Protein AF-A0A2P8LE77-F1 (afdb_monomer_lite)

pLDDT: mean 82.38, std 11.17, range [53.09, 94.5]

Secondary structure (DSSP, 8-state):
--HHHHHHHHHHHHHHHHHHHHHHHHHHHHHHHTT--HHHHH-TTTTHHHHHHHHHHHHHHHHHHHHHHHHHH--

Radius of gyration: 16.13 Å; chains: 1; bounding box: 36×18×48 Å

Foldseek 3Di:
DDPVVLVVLLVVLQVLLVVLVVVLVVVVVVCVVVVNDPVNCVVPPPNVVPNCPSNVSSVVSVVVSVVSVVVVVVD

Structure (mmCIF, N/CA/C/O backbone):
data_AF-A0A2P8LE77-F1
#
_entry.id   AF-A0A2P8LE77-F1
#
loop_
_atom_site.group_PDB
_atom_site.id
_atom_site.type_symbol
_atom_site.label_atom_id
_atom_site.label_alt_id
_atom_site.label_comp_id
_atom_site.label_asym_id
_atom_site.label_entity_id
_atom_site.label_seq_id
_atom_site.pdbx_PDB_ins_code
_atom_site.Cartn_x
_atom_site.Cartn_y
_atom_site.Cartn_z
_atom_site.occupancy
_atom_site.B_iso_or_equiv
_atom_site.auth_seq_id
_atom_site.auth_comp_id
_atom_site.auth_asym_id
_atom_site.auth_atom_id
_atom_site.pdbx_PDB_model_num
ATOM 1 N N . MET A 1 1 ? -12.702 7.590 19.844 1.00 71.88 1 MET A N 1
ATOM 2 C CA . MET A 1 1 ? -13.351 7.608 18.512 1.00 71.88 1 MET A CA 1
ATOM 3 C C . MET A 1 1 ? -14.585 6.726 18.593 1.00 71.88 1 MET A C 1
ATOM 5 O O . MET A 1 1 ? -14.497 5.702 19.255 1.00 71.88 1 MET A O 1
ATOM 9 N N . ASN A 1 2 ? -15.728 7.134 18.037 1.00 89.81 2 ASN A N 1
ATOM 10 C CA . ASN A 1 2 ? -16.946 6.314 18.109 1.00 89.81 2 ASN A CA 1
ATOM 11 C C . ASN A 1 2 ? -16.845 5.114 17.139 1.00 89.81 2 ASN A C 1
ATOM 13 O O . ASN A 1 2 ? -16.180 5.216 16.106 1.00 89.81 2 ASN A O 1
ATOM 17 N N . GLU A 1 3 ? -17.526 4.006 17.430 1.00 88.12 3 GLU A N 1
ATOM 18 C CA . GLU A 1 3 ? -17.548 2.773 16.621 1.00 88.12 3 GLU A CA 1
ATOM 19 C C . GLU A 1 3 ? -17.934 3.032 15.157 1.00 88.12 3 GLU A C 1
ATOM 21 O O . GLU A 1 3 ? -17.336 2.486 14.229 1.00 88.12 3 GLU A O 1
ATOM 26 N N . ALA A 1 4 ? -18.882 3.946 14.923 1.00 90.19 4 ALA A N 1
ATOM 27 C CA . ALA A 1 4 ? -19.285 4.337 13.572 1.00 90.19 4 ALA A CA 1
AT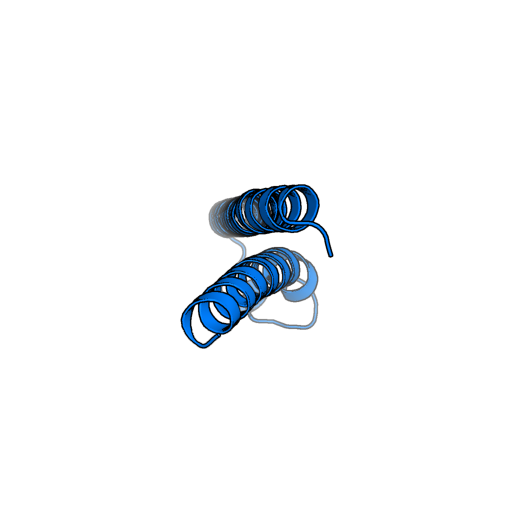OM 28 C C . ALA A 1 4 ? -18.139 4.998 12.778 1.00 90.19 4 ALA A C 1
ATOM 30 O O . ALA A 1 4 ? -17.965 4.721 11.591 1.00 90.19 4 ALA A O 1
ATOM 31 N N . GLN A 1 5 ? -17.328 5.835 13.434 1.00 90.44 5 GLN A N 1
ATOM 32 C CA . GLN A 1 5 ? -16.190 6.520 12.810 1.00 90.44 5 GLN A CA 1
ATOM 33 C C . GLN A 1 5 ? -15.040 5.547 12.529 1.00 90.44 5 GLN A C 1
ATOM 35 O O . GLN A 1 5 ? -14.430 5.611 11.464 1.00 90.44 5 GLN A O 1
ATOM 40 N N . LEU A 1 6 ? -14.782 4.613 13.450 1.00 88.50 6 LEU A N 1
ATOM 41 C CA . LEU A 1 6 ? -13.816 3.526 13.265 1.00 88.50 6 LEU A CA 1
ATOM 42 C C . LEU A 1 6 ? -14.176 2.648 12.066 1.00 88.50 6 LEU A C 1
ATOM 44 O O . LEU A 1 6 ? -13.332 2.409 11.205 1.00 88.50 6 LEU A O 1
ATOM 48 N N . ASN A 1 7 ? -15.433 2.215 11.971 1.00 91.12 7 ASN A N 1
ATOM 49 C CA . ASN A 1 7 ? -15.895 1.370 10.872 1.00 91.12 7 ASN A CA 1
ATOM 50 C C . ASN A 1 7 ? -15.815 2.096 9.517 1.00 91.12 7 ASN A C 1
ATOM 52 O O . ASN A 1 7 ? -15.375 1.521 8.520 1.00 91.12 7 ASN A O 1
ATOM 56 N N . LEU A 1 8 ? -16.182 3.383 9.485 1.00 93.38 8 LEU A N 1
ATOM 57 C CA . LEU A 1 8 ? -16.017 4.216 8.294 1.00 93.38 8 LEU A CA 1
ATOM 58 C C . LEU A 1 8 ? -14.537 4.306 7.890 1.00 93.38 8 LEU A C 1
ATOM 60 O O . LEU A 1 8 ? -14.202 4.057 6.737 1.00 93.38 8 LEU A O 1
ATOM 64 N N . MET A 1 9 ? -13.647 4.597 8.841 1.00 93.06 9 MET A N 1
ATOM 65 C CA . MET A 1 9 ? -12.209 4.707 8.599 1.00 93.06 9 MET A CA 1
ATOM 66 C C . MET A 1 9 ? -11.603 3.387 8.100 1.00 93.06 9 MET A C 1
ATOM 68 O O . MET A 1 9 ? -10.845 3.403 7.135 1.00 93.06 9 MET A O 1
ATOM 72 N N . GLU A 1 10 ? -11.953 2.241 8.693 1.00 92.06 10 GLU A N 1
ATOM 73 C CA . GLU A 1 10 ? -11.482 0.926 8.233 1.00 92.06 10 GLU A CA 1
ATOM 74 C C . GLU A 1 10 ? -11.910 0.631 6.785 1.00 92.06 10 GLU A C 1
ATOM 76 O O . GLU A 1 10 ? -11.116 0.095 6.004 1.00 92.06 10 GLU A O 1
ATOM 81 N N . LYS A 1 11 ? -13.149 0.984 6.409 1.00 92.62 11 LYS A N 1
ATOM 82 C CA . LYS A 1 11 ? -13.635 0.861 5.026 1.00 92.62 11 LYS A CA 1
ATOM 83 C C . LYS A 1 11 ? -12.888 1.799 4.085 1.00 92.62 11 LYS A C 1
ATOM 85 O O . LYS A 1 11 ? -12.460 1.357 3.023 1.00 92.62 11 LYS A O 1
ATOM 90 N N . THR A 1 12 ? -12.685 3.053 4.477 1.00 93.44 12 THR A N 1
ATOM 91 C CA . THR A 1 12 ? -11.948 4.033 3.670 1.00 93.44 12 THR A CA 1
ATOM 92 C C . THR A 1 12 ? -10.504 3.597 3.455 1.00 93.44 12 THR A C 1
ATOM 94 O O . THR A 1 12 ? -10.047 3.591 2.319 1.00 93.44 12 THR A O 1
ATOM 97 N N . LEU A 1 13 ? -9.802 3.146 4.499 1.00 92.06 13 LEU A N 1
ATOM 98 C CA . LEU A 1 13 ? -8.433 2.628 4.390 1.00 92.06 13 LEU A CA 1
ATOM 99 C C . LEU A 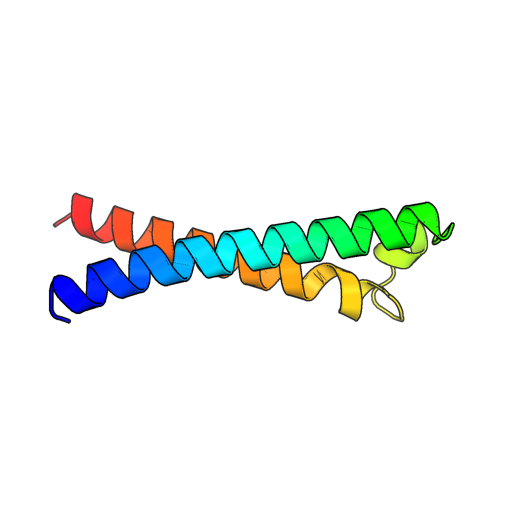1 13 ? -8.345 1.410 3.466 1.00 92.06 13 LEU A C 1
ATOM 101 O O . LEU A 1 13 ? -7.377 1.266 2.726 1.00 92.06 13 LEU A O 1
ATOM 105 N N . TRP A 1 14 ? -9.361 0.543 3.472 1.00 92.44 14 TRP A N 1
ATOM 106 C CA . TRP A 1 14 ? -9.426 -0.568 2.528 1.00 92.44 14 TRP A CA 1
ATOM 107 C C . TRP A 1 14 ? -9.601 -0.086 1.089 1.00 92.44 14 TRP A C 1
ATOM 109 O O . TRP A 1 14 ? -8.826 -0.485 0.227 1.00 92.44 14 TRP A O 1
ATOM 119 N N . ILE A 1 15 ? -10.585 0.781 0.837 1.00 93.94 15 ILE A N 1
ATOM 120 C CA . ILE A 1 15 ? -10.884 1.292 -0.507 1.00 93.94 15 ILE A CA 1
ATOM 121 C C . ILE A 1 15 ? -9.688 2.072 -1.058 1.00 93.94 15 ILE A C 1
ATOM 123 O O . ILE A 1 15 ? -9.223 1.775 -2.153 1.00 93.94 15 ILE A O 1
ATOM 127 N N . VAL A 1 16 ? -9.153 3.023 -0.290 1.00 92.88 16 VAL A N 1
ATOM 128 C CA . VAL A 1 16 ? -7.993 3.838 -0.679 1.00 92.88 16 VAL A CA 1
ATOM 129 C C . VAL A 1 16 ? -6.760 2.963 -0.876 1.00 92.88 16 VAL A C 1
ATOM 131 O O . VAL A 1 16 ? -6.060 3.126 -1.871 1.00 92.88 16 VAL A O 1
ATOM 134 N N . GLY A 1 17 ? -6.526 2.003 0.023 1.00 91.12 17 GLY A N 1
ATOM 135 C CA . GLY A 1 17 ? -5.415 1.063 -0.083 1.00 91.12 17 GLY A CA 1
ATOM 136 C C . GLY A 1 17 ? -5.442 0.275 -1.392 1.00 91.12 17 GLY A C 1
ATOM 137 O O . GLY A 1 17 ? -4.463 0.267 -2.133 1.00 91.12 17 GLY A O 1
ATOM 138 N N . TRP A 1 18 ? -6.586 -0.330 -1.721 1.00 92.38 18 TRP A N 1
ATOM 139 C CA . TRP A 1 18 ? -6.742 -1.080 -2.970 1.00 92.38 18 TRP A CA 1
ATOM 140 C C . TRP A 1 18 ? -6.717 -0.194 -4.210 1.00 92.38 18 TRP A C 1
ATOM 142 O O . TRP A 1 18 ? -6.067 -0.560 -5.184 1.00 92.38 18 TRP A O 1
ATOM 152 N N . LEU A 1 19 ? -7.368 0.971 -4.185 1.00 92.81 19 LEU A N 1
ATOM 153 C CA . LEU A 1 19 ? -7.339 1.907 -5.310 1.00 92.81 19 LEU A 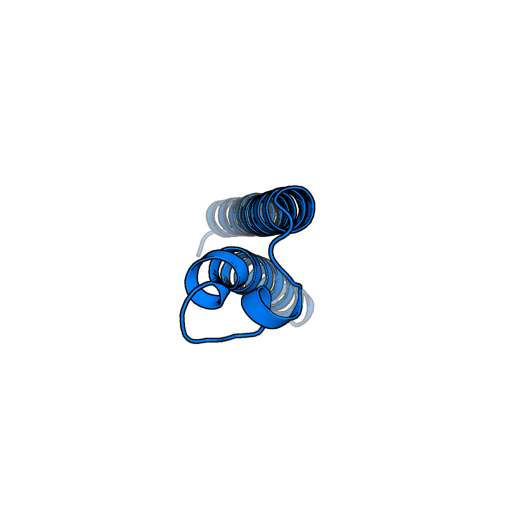CA 1
ATOM 154 C C . LEU A 1 19 ? -5.913 2.363 -5.623 1.00 92.81 19 LEU A C 1
ATOM 156 O O . LEU A 1 19 ? -5.528 2.371 -6.789 1.00 92.81 19 LEU A O 1
ATOM 160 N N . ALA A 1 20 ? -5.118 2.690 -4.604 1.00 91.81 20 ALA A N 1
ATOM 161 C CA . ALA A 1 20 ? -3.733 3.111 -4.786 1.00 91.81 20 ALA A CA 1
ATOM 162 C C . ALA A 1 20 ? -2.857 1.984 -5.364 1.00 91.81 20 ALA A C 1
ATOM 164 O O . ALA A 1 20 ? -2.066 2.234 -6.273 1.00 91.81 20 ALA A O 1
ATOM 165 N N . LEU A 1 21 ? -3.052 0.735 -4.920 1.00 90.38 21 LEU A N 1
ATOM 166 C CA . LEU A 1 21 ? -2.353 -0.425 -5.488 1.00 90.38 21 LEU A CA 1
ATOM 167 C C . LEU A 1 21 ? -2.762 -0.711 -6.938 1.00 90.38 21 LEU A C 1
ATOM 169 O O . LEU A 1 21 ? -1.899 -0.971 -7.772 1.00 90.38 21 LEU A O 1
ATOM 173 N N . VAL A 1 22 ? -4.059 -0.651 -7.253 1.00 92.94 22 VAL A N 1
ATOM 174 C CA . VAL A 1 22 ? -4.564 -0.863 -8.621 1.00 92.94 22 VAL A CA 1
ATOM 175 C C . VAL A 1 22 ? -4.051 0.229 -9.556 1.00 92.94 22 VAL A C 1
ATOM 177 O O . VAL A 1 22 ? -3.604 -0.077 -10.657 1.00 92.94 22 VAL A O 1
ATOM 180 N N . LEU A 1 23 ? -4.059 1.488 -9.114 1.00 90.44 23 LEU A N 1
ATOM 181 C CA . LEU A 1 23 ? -3.492 2.601 -9.875 1.00 90.44 23 LEU A CA 1
ATOM 182 C C . LEU A 1 23 ? -1.987 2.425 -10.095 1.00 90.44 23 LEU A C 1
ATOM 184 O O . LEU A 1 23 ? -1.531 2.557 -11.227 1.00 90.44 23 LEU A O 1
ATOM 188 N N . GLY A 1 24 ? -1.226 2.067 -9.057 1.00 87.62 24 GLY A N 1
ATOM 189 C CA . GLY A 1 24 ? 0.203 1.765 -9.186 1.00 87.62 24 GLY A CA 1
ATOM 190 C C . GLY A 1 24 ? 0.475 0.639 -10.184 1.00 87.62 24 GLY A C 1
ATOM 191 O O . GLY A 1 24 ? 1.355 0.763 -11.034 1.00 87.62 24 GLY A O 1
ATOM 192 N N . LEU A 1 25 ? -0.325 -0.430 -10.139 1.00 87.81 25 LEU A N 1
ATOM 193 C CA . LEU A 1 25 ? -0.225 -1.546 -11.077 1.00 87.81 25 LEU A CA 1
ATOM 194 C C . LEU A 1 25 ? -0.540 -1.119 -12.515 1.00 87.81 25 LEU A C 1
ATOM 196 O O . LEU A 1 25 ? 0.187 -1.498 -13.427 1.00 87.81 25 LEU A O 1
ATOM 200 N N . LEU A 1 26 ? -1.589 -0.321 -12.727 1.00 88.62 26 LEU A N 1
ATOM 201 C CA . LEU A 1 26 ? -1.936 0.199 -14.053 1.00 88.62 26 LEU A CA 1
ATOM 202 C C . LEU A 1 26 ? -0.810 1.056 -14.630 1.00 88.62 26 LEU A C 1
ATOM 204 O O . LEU A 1 26 ? -0.443 0.872 -15.787 1.00 88.62 26 LEU A O 1
ATOM 208 N N . ILE A 1 27 ? -0.237 1.950 -13.822 1.00 85.44 27 ILE A N 1
ATOM 209 C CA . ILE A 1 27 ? 0.897 2.786 -14.229 1.00 85.44 27 ILE A CA 1
ATOM 210 C C . ILE A 1 27 ? 2.076 1.891 -14.630 1.00 85.44 27 ILE A C 1
ATOM 212 O O . ILE A 1 27 ? 2.639 2.078 -15.705 1.00 85.44 27 ILE A O 1
ATOM 216 N N . LEU A 1 28 ? 2.395 0.869 -13.830 1.00 83.12 28 LEU A N 1
ATOM 217 C CA . LEU A 1 28 ? 3.473 -0.083 -14.109 1.00 83.12 28 LEU A CA 1
ATOM 218 C C . LEU A 1 28 ? 3.243 -0.870 -15.411 1.00 83.12 28 LEU A C 1
ATOM 220 O O . LEU A 1 28 ? 4.150 -0.969 -16.234 1.00 83.12 28 LEU A O 1
ATOM 224 N N . VAL A 1 29 ? 2.026 -1.368 -15.644 1.00 83.81 29 VAL A N 1
ATOM 225 C CA . VAL A 1 29 ? 1.662 -2.082 -16.882 1.00 83.81 29 VAL A CA 1
ATOM 226 C C . VAL A 1 29 ? 1.758 -1.168 -18.106 1.00 83.81 29 VAL A C 1
ATOM 228 O O . VAL A 1 29 ? 2.300 -1.578 -19.133 1.00 83.81 29 VAL A O 1
ATOM 231 N N . LEU A 1 30 ? 1.276 0.074 -18.004 1.00 83.69 30 LEU A N 1
ATOM 232 C CA . LEU A 1 30 ? 1.388 1.066 -19.078 1.00 83.69 30 LEU A CA 1
ATOM 233 C C . LEU A 1 30 ? 2.850 1.431 -19.362 1.00 83.69 30 LEU A C 1
ATOM 235 O O . LEU A 1 30 ? 3.224 1.568 -20.527 1.00 83.69 30 LEU A O 1
ATOM 239 N N . GLY A 1 31 ? 3.683 1.533 -18.324 1.00 78.81 31 GLY A N 1
ATOM 240 C CA . GLY A 1 31 ? 5.117 1.784 -18.458 1.00 78.81 31 GLY A CA 1
ATOM 241 C C . GLY A 1 31 ? 5.833 0.663 -19.211 1.00 78.81 31 GLY A C 1
ATOM 242 O O . GLY A 1 31 ? 6.488 0.921 -20.221 1.00 78.81 31 GLY A O 1
ATOM 243 N N . ILE A 1 32 ? 5.613 -0.592 -18.808 1.00 77.31 32 ILE A N 1
ATOM 244 C CA . ILE A 1 32 ? 6.173 -1.770 -19.493 1.00 77.31 32 ILE A CA 1
ATOM 245 C C . ILE A 1 32 ? 5.688 -1.841 -20.948 1.00 77.31 32 ILE A C 1
ATOM 247 O O . ILE A 1 32 ? 6.484 -2.050 -21.863 1.00 77.31 32 ILE A O 1
ATOM 251 N N . SER A 1 33 ? 4.391 -1.619 -21.195 1.00 78.94 33 SER A N 1
ATOM 252 C CA . SER A 1 33 ? 3.832 -1.621 -22.555 1.00 78.94 33 SER A CA 1
ATOM 253 C C . SER A 1 33 ? 4.421 -0.522 -23.445 1.00 78.94 33 SER A C 1
ATOM 255 O O . SER A 1 33 ? 4.420 -0.664 -24.667 1.00 78.94 33 SER A O 1
ATOM 257 N N . SER A 1 34 ? 4.923 0.558 -22.847 1.00 79.00 34 SER A N 1
ATOM 258 C CA . SER A 1 34 ? 5.558 1.678 -23.547 1.00 79.00 34 SER A CA 1
ATOM 259 C C . SER A 1 34 ? 7.053 1.452 -23.814 1.00 79.00 34 SER A C 1
ATOM 261 O O . SER A 1 34 ? 7.717 2.363 -24.300 1.00 79.00 34 SER A O 1
ATOM 263 N N . LYS A 1 35 ? 7.579 0.244 -23.542 1.00 72.31 35 LYS A N 1
ATOM 264 C CA . LYS A 1 35 ? 9.009 -0.114 -23.607 1.00 72.31 35 LYS A CA 1
ATOM 265 C C . LYS A 1 35 ? 9.902 0.704 -22.667 1.00 72.31 35 LYS A C 1
ATOM 267 O O . LYS A 1 35 ? 11.073 0.902 -22.971 1.00 72.31 35 LYS A O 1
ATOM 272 N N . ILE A 1 36 ? 9.362 1.175 -21.543 1.00 67.38 36 ILE A N 1
ATOM 273 C CA . ILE A 1 36 ? 10.203 1.677 -20.453 1.00 67.38 36 ILE A CA 1
ATOM 274 C C . ILE A 1 36 ? 10.936 0.463 -19.883 1.00 67.38 36 ILE A C 1
ATOM 276 O O . ILE A 1 36 ? 10.290 -0.511 -19.482 1.00 67.38 36 ILE A O 1
ATOM 280 N N . ASP A 1 37 ? 12.267 0.495 -19.898 1.00 68.00 37 ASP A N 1
ATOM 281 C CA . ASP A 1 37 ? 13.061 -0.591 -19.340 1.00 68.00 37 ASP A CA 1
ATOM 282 C C . ASP A 1 37 ? 12.786 -0.705 -17.836 1.00 68.00 37 ASP A C 1
ATOM 284 O O . ASP A 1 37 ? 12.638 0.284 -17.117 1.00 68.00 37 ASP A O 1
ATOM 288 N N . LEU A 1 38 ? 12.720 -1.937 -17.326 1.00 65.06 38 LEU A N 1
ATOM 289 C CA . LEU A 1 38 ? 12.541 -2.188 -15.888 1.00 65.06 38 LEU A CA 1
ATOM 290 C C . LEU A 1 38 ? 13.648 -1.523 -15.052 1.00 65.06 38 LEU A C 1
ATOM 292 O O . LEU A 1 38 ? 13.432 -1.174 -13.890 1.00 65.06 38 LEU A O 1
ATOM 296 N N . GLU A 1 39 ? 14.816 -1.324 -15.663 1.00 67.25 39 GLU A N 1
ATOM 297 C CA . GLU A 1 39 ? 15.944 -0.610 -15.079 1.00 67.25 39 GLU A CA 1
ATOM 298 C C . GLU A 1 39 ? 15.611 0.873 -14.834 1.00 67.25 39 GLU A C 1
ATOM 300 O O . GLU A 1 39 ? 15.921 1.383 -13.757 1.00 67.25 39 GLU A O 1
ATOM 305 N N . ASP A 1 40 ? 14.855 1.526 -15.724 1.00 66.00 40 ASP A N 1
ATOM 306 C CA . ASP A 1 40 ? 14.408 2.919 -15.566 1.00 66.00 40 ASP A CA 1
ATOM 307 C C . ASP A 1 40 ? 13.363 3.078 -14.454 1.00 66.00 40 ASP A C 1
ATOM 309 O O . ASP A 1 40 ? 13.429 4.024 -13.669 1.00 66.00 40 ASP A O 1
ATOM 313 N N . ILE A 1 41 ? 12.459 2.103 -14.287 1.00 64.50 41 ILE A N 1
ATOM 314 C CA . ILE A 1 41 ? 11.478 2.081 -13.181 1.00 64.50 41 ILE A CA 1
ATOM 315 C C . ILE A 1 41 ? 12.182 1.984 -11.816 1.00 64.50 41 ILE A C 1
ATOM 317 O O . ILE A 1 41 ? 11.716 2.543 -10.815 1.00 64.50 41 ILE A O 1
ATOM 321 N N . SER A 1 42 ? 13.314 1.276 -11.769 1.00 65.81 42 SER A N 1
ATOM 322 C CA . SER A 1 42 ? 14.162 1.171 -10.576 1.00 65.81 42 SER A CA 1
ATOM 323 C C . SER A 1 42 ? 15.061 2.394 -10.371 1.00 65.81 42 SER A C 1
ATOM 325 O O . SER A 1 42 ? 15.549 2.635 -9.263 1.00 65.81 42 SER A O 1
ATOM 327 N N . ASN A 1 43 ? 15.252 3.198 -11.419 1.00 67.50 43 ASN A N 1
ATOM 328 C CA . ASN A 1 43 ? 16.128 4.350 -11.393 1.00 67.50 43 ASN A CA 1
ATOM 329 C C . ASN A 1 43 ? 15.429 5.528 -10.700 1.00 67.50 43 ASN A C 1
ATOM 331 O O . ASN A 1 43 ? 14.506 6.160 -11.221 1.00 67.50 43 ASN A O 1
ATOM 335 N N . ILE A 1 44 ? 15.900 5.835 -9.489 1.00 64.19 44 ILE A N 1
ATOM 336 C CA . ILE A 1 44 ? 15.312 6.833 -8.578 1.00 64.19 44 ILE A CA 1
ATOM 33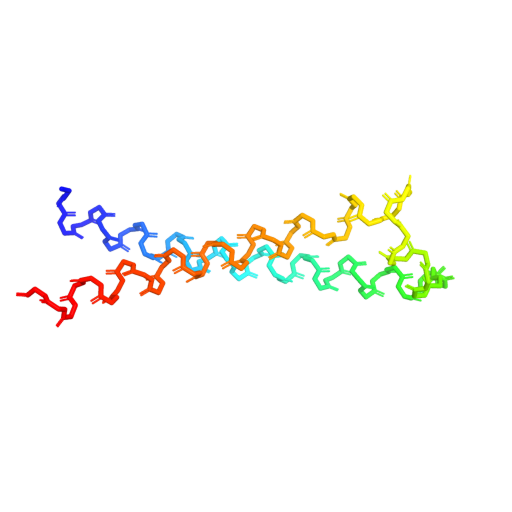7 C C . ILE A 1 44 ? 15.204 8.230 -9.221 1.00 64.19 44 ILE A C 1
ATOM 339 O O . ILE A 1 44 ? 14.370 9.041 -8.823 1.00 64.19 44 ILE A O 1
ATOM 343 N N . HIS A 1 45 ? 16.035 8.516 -10.225 1.00 58.91 45 HIS A N 1
ATOM 344 C CA . HIS A 1 45 ? 16.244 9.861 -10.753 1.00 58.91 45 HIS A CA 1
ATOM 345 C C . HIS A 1 45 ? 15.183 10.391 -11.725 1.00 58.91 45 HIS A C 1
ATOM 347 O O . HIS A 1 45 ? 15.128 11.607 -11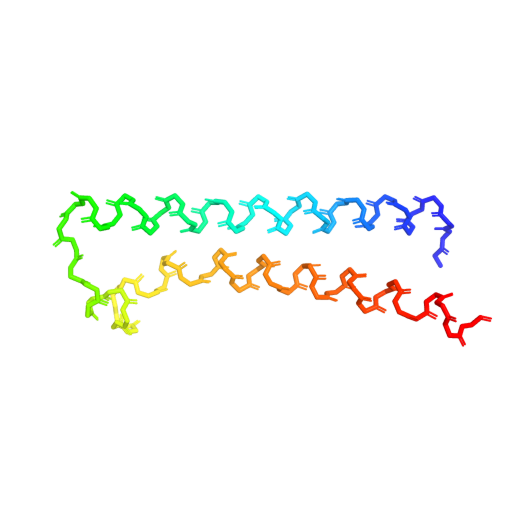.906 1.00 58.91 45 HIS A O 1
ATOM 353 N N . LYS A 1 46 ? 14.370 9.546 -12.369 1.00 60.00 46 LYS A N 1
ATOM 354 C CA . LYS A 1 46 ? 13.397 10.030 -13.371 1.00 60.00 46 LYS A CA 1
ATOM 355 C C . LYS A 1 46 ? 12.016 9.419 -13.228 1.00 60.00 46 LYS A C 1
ATOM 357 O O . LYS A 1 46 ? 11.041 10.160 -13.152 1.00 60.00 46 LYS A O 1
ATOM 362 N N . ASP A 1 47 ? 11.950 8.104 -13.079 1.00 62.12 47 ASP A N 1
ATOM 363 C CA . ASP A 1 47 ? 10.685 7.401 -13.266 1.00 62.12 47 ASP A CA 1
ATOM 364 C C . ASP A 1 47 ? 10.160 6.792 -11.962 1.00 62.12 47 ASP A C 1
ATOM 366 O O . ASP A 1 47 ? 8.949 6.769 -11.727 1.00 62.12 47 ASP A O 1
ATOM 370 N N . ALA A 1 48 ? 11.040 6.437 -11.020 1.00 66.75 48 ALA A N 1
ATOM 371 C CA . ALA A 1 48 ? 10.637 5.879 -9.728 1.00 66.75 48 ALA A CA 1
ATOM 372 C C . ALA A 1 48 ? 9.668 6.785 -8.934 1.00 66.75 48 ALA A C 1
ATOM 374 O O . ALA A 1 48 ? 8.781 6.303 -8.226 1.00 66.75 48 ALA A O 1
ATOM 375 N N . LEU A 1 49 ? 9.794 8.105 -9.077 1.00 69.62 49 LEU A N 1
ATOM 376 C CA . LEU A 1 49 ? 8.926 9.082 -8.414 1.00 69.62 49 LEU A CA 1
ATOM 377 C C . LEU A 1 49 ? 7.467 9.025 -8.882 1.00 69.62 49 LEU A C 1
ATOM 379 O O . LEU A 1 49 ? 6.596 9.510 -8.170 1.00 69.62 49 LEU A O 1
ATOM 383 N N . VAL A 1 50 ? 7.184 8.421 -10.036 1.00 71.38 50 VAL A N 1
ATOM 384 C CA . VAL A 1 50 ? 5.821 8.244 -10.556 1.00 71.38 50 VAL A CA 1
ATOM 385 C C . VAL A 1 50 ? 5.283 6.853 -10.211 1.00 71.38 50 VAL A C 1
ATOM 387 O O . VAL A 1 50 ? 4.111 6.715 -9.858 1.00 71.38 50 VAL A O 1
ATOM 390 N N . PHE A 1 51 ? 6.139 5.827 -10.252 1.00 70.38 51 PHE A N 1
ATOM 391 C CA . PHE A 1 51 ? 5.726 4.438 -10.034 1.00 70.38 51 PHE A CA 1
ATOM 392 C C . PHE A 1 51 ? 5.532 4.081 -8.557 1.00 70.38 51 PHE A C 1
ATOM 394 O O . PHE A 1 51 ? 4.564 3.405 -8.222 1.00 70.38 51 PHE A O 1
ATOM 401 N N . TRP A 1 52 ? 6.416 4.522 -7.660 1.00 79.25 52 TRP A N 1
ATOM 402 C CA . TRP A 1 52 ? 6.434 4.064 -6.264 1.00 79.25 52 TRP A CA 1
ATOM 403 C C . TRP A 1 52 ? 5.397 4.702 -5.323 1.00 79.25 52 TRP A C 1
ATOM 405 O O . TRP A 1 52 ? 4.896 3.981 -4.452 1.00 79.25 52 TRP A O 1
ATOM 415 N N . PRO A 1 53 ? 5.018 5.993 -5.443 1.00 86.88 53 PRO A N 1
ATOM 416 C CA . PRO A 1 53 ? 4.098 6.608 -4.484 1.00 86.88 53 PRO A CA 1
ATOM 417 C C . PRO A 1 53 ? 2.737 5.908 -4.348 1.00 86.88 53 PRO A C 1
ATOM 419 O O . PRO A 1 53 ? 2.316 5.697 -3.208 1.00 86.88 53 PRO A O 1
ATOM 422 N N . PRO A 1 54 ? 2.057 5.477 -5.432 1.00 87.06 54 PRO A N 1
ATOM 423 C CA . PRO A 1 54 ? 0.796 4.743 -5.312 1.00 87.06 54 PRO A CA 1
ATOM 424 C C . PRO A 1 54 ? 0.945 3.441 -4.514 1.00 87.06 54 PRO A C 1
ATOM 426 O O . PRO A 1 54 ? 0.106 3.134 -3.666 1.00 87.06 54 PRO A O 1
ATOM 429 N N . PHE A 1 55 ? 2.045 2.707 -4.714 1.00 85.81 55 PHE A N 1
ATOM 430 C CA . PHE A 1 55 ? 2.312 1.482 -3.960 1.00 85.81 55 PHE A CA 1
ATOM 431 C C . PHE A 1 55 ? 2.583 1.764 -2.485 1.00 85.81 55 PHE A C 1
ATOM 433 O O . PHE A 1 55 ? 1.995 1.108 -1.627 1.00 85.81 55 PHE A O 1
ATOM 440 N N . ILE A 1 56 ? 3.415 2.762 -2.174 1.00 88.31 56 ILE A N 1
ATOM 441 C CA . ILE A 1 56 ? 3.728 3.143 -0.789 1.00 88.31 56 ILE A CA 1
ATOM 442 C C . ILE A 1 56 ? 2.450 3.563 -0.053 1.00 88.31 56 ILE A C 1
ATOM 444 O O . ILE A 1 56 ? 2.176 3.070 1.041 1.00 88.31 56 ILE A O 1
ATOM 448 N N . ILE A 1 57 ? 1.627 4.414 -0.672 1.00 90.25 57 ILE A N 1
ATOM 449 C CA . ILE A 1 57 ? 0.353 4.869 -0.099 1.00 90.25 57 ILE A CA 1
ATOM 450 C C . ILE A 1 57 ? -0.592 3.682 0.119 1.00 90.25 57 ILE A C 1
ATOM 452 O O . ILE A 1 57 ? -1.187 3.558 1.191 1.00 90.25 57 ILE A O 1
ATOM 456 N N . GLY A 1 58 ? -0.703 2.786 -0.865 1.00 90.19 58 GLY A N 1
ATOM 457 C CA . GLY A 1 58 ? -1.552 1.602 -0.781 1.00 90.19 58 GLY A CA 1
ATOM 458 C C . GLY A 1 58 ? -1.146 0.658 0.351 1.00 90.19 58 GLY A C 1
ATOM 459 O O . GLY A 1 58 ? -1.983 0.252 1.161 1.00 90.19 58 GLY A O 1
ATOM 460 N N . VAL A 1 59 ? 0.151 0.362 0.454 1.00 90.88 59 VAL A N 1
ATOM 461 C CA . VAL A 1 59 ? 0.718 -0.493 1.506 1.00 90.88 59 VAL A CA 1
ATOM 462 C C . VAL A 1 59 ? 0.520 0.131 2.883 1.00 90.88 59 VAL A C 1
ATOM 464 O O . VAL A 1 59 ? 0.041 -0.557 3.784 1.00 90.88 59 VAL A O 1
ATOM 467 N N . ILE A 1 60 ? 0.820 1.423 3.054 1.00 93.69 60 ILE A N 1
ATOM 468 C CA . ILE A 1 60 ? 0.640 2.114 4.338 1.00 93.69 60 ILE A CA 1
ATOM 469 C C . ILE A 1 60 ? -0.835 2.100 4.750 1.00 93.69 60 ILE A C 1
ATOM 471 O O . ILE A 1 60 ? -1.137 1.742 5.885 1.00 93.69 60 ILE A O 1
ATOM 475 N N . ALA A 1 61 ? -1.766 2.408 3.843 1.00 91.00 61 ALA A N 1
ATOM 476 C CA . ALA A 1 61 ? -3.195 2.418 4.155 1.00 91.00 61 ALA A CA 1
ATOM 477 C C . ALA A 1 61 ? -3.709 1.035 4.600 1.00 91.00 61 ALA A C 1
ATOM 479 O O . ALA A 1 61 ? -4.439 0.920 5.592 1.00 91.00 61 ALA A O 1
ATOM 480 N N . LEU A 1 62 ? -3.296 -0.034 3.911 1.00 91.56 62 LEU A N 1
ATOM 481 C CA . LEU A 1 62 ? -3.660 -1.404 4.279 1.00 91.56 62 LEU A CA 1
ATOM 482 C C . LEU A 1 62 ? -2.983 -1.856 5.578 1.00 91.56 62 LEU A C 1
ATOM 484 O O . LEU A 1 62 ? -3.618 -2.534 6.390 1.00 91.56 62 LEU A O 1
ATOM 488 N N . TRP A 1 63 ? -1.732 -1.457 5.806 1.00 94.50 63 TRP A N 1
ATOM 489 C CA . TRP A 1 63 ? -1.010 -1.743 7.041 1.00 94.50 63 TRP A CA 1
ATOM 490 C C . TRP A 1 63 ? -1.648 -1.040 8.240 1.00 94.50 63 TRP A C 1
ATOM 492 O O . TRP A 1 63 ? -1.933 -1.692 9.242 1.00 94.50 63 TRP A O 1
ATOM 502 N N . SER A 1 64 ? -1.980 0.248 8.123 1.00 91.81 64 SER A N 1
ATOM 503 C CA . SER A 1 64 ? -2.705 0.989 9.159 1.00 91.81 64 SER A CA 1
ATOM 504 C C . SER A 1 64 ? -4.037 0.320 9.486 1.00 91.81 64 SER A C 1
ATOM 506 O O . SER A 1 64 ? -4.372 0.157 10.659 1.00 91.81 64 SER A O 1
ATOM 508 N N . ARG A 1 65 ? -4.774 -0.158 8.474 1.00 91.38 65 ARG A N 1
ATOM 509 C CA . ARG A 1 65 ? -5.997 -0.940 8.698 1.00 91.38 65 ARG A CA 1
ATOM 510 C C . ARG A 1 65 ? -5.721 -2.223 9.487 1.00 91.38 65 ARG A C 1
ATOM 512 O O . ARG A 1 65 ? -6.461 -2.531 10.420 1.00 91.38 65 ARG A O 1
ATOM 519 N N . ALA A 1 66 ? -4.693 -2.984 9.111 1.00 90.38 66 ALA A N 1
ATOM 520 C CA . ALA A 1 66 ? -4.326 -4.218 9.802 1.00 90.38 66 ALA A CA 1
ATOM 521 C C . ALA A 1 66 ? -3.919 -3.950 11.260 1.00 90.38 66 ALA A C 1
ATOM 523 O O . ALA A 1 66 ? -4.357 -4.671 12.155 1.00 90.38 66 ALA A O 1
ATOM 524 N N . PHE A 1 67 ? -3.165 -2.878 11.499 1.00 91.50 67 PHE A N 1
ATOM 525 C CA . PHE A 1 67 ? -2.751 -2.433 12.825 1.00 91.50 67 PHE A CA 1
ATOM 526 C C . PHE A 1 67 ? -3.949 -2.068 13.712 1.00 91.50 67 PHE A C 1
ATOM 528 O O . PHE A 1 67 ? -4.074 -2.585 14.821 1.00 91.50 67 PHE A O 1
ATOM 535 N N . ILE A 1 68 ? -4.885 -1.257 13.205 1.00 88.88 68 ILE A N 1
ATOM 536 C CA . ILE A 1 68 ? -6.118 -0.890 13.924 1.00 88.88 68 ILE A CA 1
ATOM 537 C C . ILE A 1 68 ? -6.935 -2.141 14.277 1.00 88.88 68 ILE A C 1
ATOM 539 O O . ILE A 1 68 ? -7.409 -2.294 15.405 1.00 88.88 68 ILE A O 1
ATOM 543 N N . ARG A 1 69 ? -7.058 -3.079 13.331 1.00 86.94 69 ARG A N 1
ATOM 544 C CA . ARG A 1 69 ? -7.783 -4.336 13.542 1.00 86.94 69 ARG A CA 1
ATOM 545 C C . ARG A 1 69 ? -7.102 -5.241 14.571 1.00 86.94 69 ARG A C 1
ATOM 547 O O . ARG A 1 69 ? -7.800 -5.925 15.316 1.00 86.94 69 ARG A O 1
ATOM 554 N N . ALA A 1 70 ? -5.771 -5.265 14.604 1.00 87.44 70 ALA A N 1
ATOM 555 C CA . ALA A 1 70 ? -5.007 -6.012 15.597 1.00 87.44 70 ALA A CA 1
ATOM 556 C C . ALA A 1 70 ? -5.197 -5.421 17.001 1.00 87.44 70 ALA A C 1
ATOM 558 O O . ALA A 1 70 ? -5.510 -6.166 17.925 1.00 87.44 70 ALA A O 1
ATOM 559 N N . GLY A 1 71 ? -5.129 -4.092 17.143 1.00 83.81 71 GLY A N 1
ATOM 560 C CA . GLY A 1 71 ? -5.366 -3.405 18.419 1.00 83.81 71 GLY A CA 1
ATOM 561 C C . GLY A 1 71 ? -6.747 -3.691 19.020 1.00 83.81 71 GLY A C 1
ATOM 562 O O . GLY A 1 71 ? -6.860 -3.866 20.226 1.00 83.81 71 GLY A O 1
ATOM 563 N N . ARG A 1 72 ? -7.781 -3.842 18.182 1.00 79.25 72 ARG A N 1
ATOM 564 C CA . ARG A 1 72 ? -9.135 -4.241 18.614 1.00 79.25 72 ARG A CA 1
ATOM 565 C C . ARG A 1 72 ? -9.264 -5.684 19.096 1.00 79.25 72 ARG A C 1
ATOM 567 O O . ARG A 1 72 ? -10.222 -5.985 19.788 1.00 79.25 72 ARG A O 1
ATOM 574 N N . ARG A 1 73 ? -8.390 -6.594 18.659 1.00 74.69 73 ARG A N 1
ATOM 575 C CA . ARG A 1 73 ? -8.429 -8.003 19.091 1.00 74.69 73 ARG A CA 1
ATOM 576 C C . ARG A 1 73 ? -7.669 -8.237 20.393 1.00 74.69 73 ARG A C 1
ATOM 578 O O . ARG A 1 73 ? -7.868 -9.275 21.011 1.00 74.69 73 ARG A O 1
ATOM 585 N N . SER A 1 74 ? -6.788 -7.311 20.757 1.00 60.75 74 SER A N 1
ATOM 586 C CA . SER A 1 74 ? -5.950 -7.386 21.955 1.00 60.75 74 SER A CA 1
ATOM 58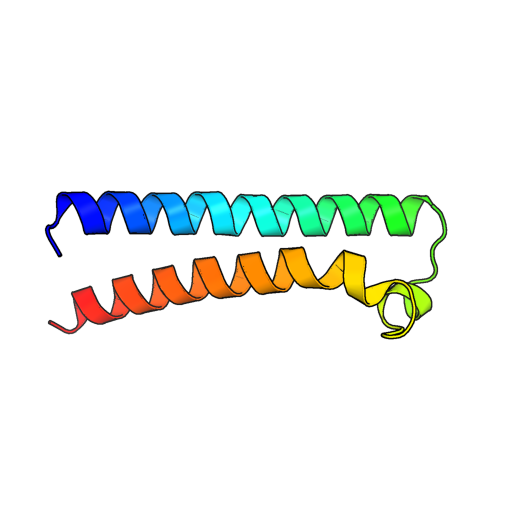7 C C . SER A 1 74 ? -6.536 -6.648 23.166 1.00 60.75 74 SER A C 1
ATOM 589 O O . SER A 1 74 ? -5.924 -6.696 24.230 1.00 60.75 74 SER A O 1
ATOM 591 N N . ALA A 1 75 ? -7.668 -5.955 23.002 1.00 53.09 75 ALA A N 1
ATOM 592 C CA . ALA A 1 75 ? -8.414 -5.246 24.044 1.00 53.09 75 ALA A CA 1
ATOM 593 C C . ALA A 1 75 ? -9.760 -5.937 24.283 1.00 53.09 75 ALA A C 1
ATOM 595 O O . ALA A 1 75 ? -10.193 -5.968 25.455 1.00 53.09 75 ALA A O 1
#

Sequence (75 aa):
MNEAQLNLMEKTLWIVGWLALVLGLLILVLGISSKIDLEDISNIHKDALVFWPPFIIGVIALWSRAFIRAGRRSA